Protein AF-A0A848IU38-F1 (afdb_monomer_lite)

Organism: NCBI:txid2728848

Foldseek 3Di:
DDDCPVVDDDDDPPPDDDPVLLVVLVCQCCPPVNQLPQLVVSQVVCVVVVHDSDDSVVSCVSCVVVVNNDHSHDDDDDDDDDDPDDDDPDPPPDDDDDDDDDDDDD

Secondary structure (DSSP, 8-state):
---GGGT--PPPPTT---HHHHHHHHHHHHSTTTTTS-HHHHHHHHHHTT-----HHHHHHHHHHTT--S--SSPPPPPP--------SSTTS------PPPPPP-

Structure (mmCIF, N/CA/C/O backbone):
data_AF-A0A848IU38-F1
#
_entry.id   AF-A0A848IU38-F1
#
loop_
_atom_site.group_PDB
_atom_site.id
_atom_site.type_symbol
_atom_site.label_atom_id
_atom_site.label_alt_id
_atom_site.label_comp_id
_atom_site.label_asym_id
_atom_site.label_entity_id
_atom_site.label_seq_id
_atom_site.pdbx_PDB_ins_code
_atom_site.Cartn_x
_atom_site.Cartn_y
_atom_site.Cartn_z
_atom_site.occupancy
_atom_site.B_iso_or_equiv
_atom_site.auth_seq_id
_atom_site.auth_comp_id
_atom_site.auth_asym_id
_atom_site.auth_atom_id
_atom_site.pdbx_PDB_model_num
ATOM 1 N N . PRO A 1 1 ? 20.151 -15.867 36.348 1.00 63.72 1 PRO A N 1
ATOM 2 C CA . PRO A 1 1 ? 18.973 -15.039 35.988 1.00 63.72 1 PRO A CA 1
ATOM 3 C C . PRO A 1 1 ? 18.614 -15.243 34.509 1.00 63.72 1 PRO A C 1
ATOM 5 O O . PRO A 1 1 ? 19.409 -14.899 33.642 1.00 63.72 1 PRO A O 1
ATOM 8 N N . GLN A 1 2 ? 17.484 -15.894 34.228 1.00 63.47 2 GLN A N 1
ATOM 9 C CA . GLN A 1 2 ? 17.013 -16.158 32.862 1.00 63.47 2 GLN A CA 1
ATOM 10 C C . GLN A 1 2 ? 16.100 -15.021 32.386 1.00 63.47 2 GLN A C 1
ATOM 12 O O . GLN A 1 2 ? 15.294 -14.506 33.158 1.00 63.47 2 GLN A O 1
ATOM 17 N N . ASP A 1 3 ? 16.269 -14.605 31.128 1.00 62.09 3 ASP A N 1
ATOM 18 C CA . ASP A 1 3 ? 15.505 -13.519 30.507 1.00 62.09 3 ASP A CA 1
ATOM 19 C C . ASP A 1 3 ? 14.061 -13.978 30.218 1.00 62.09 3 ASP A C 1
ATOM 21 O O . ASP A 1 3 ? 13.811 -14.774 29.315 1.00 62.09 3 ASP A O 1
ATOM 25 N N . GLY A 1 4 ? 13.103 -13.493 31.015 1.00 66.62 4 GLY A N 1
ATOM 26 C CA . GLY A 1 4 ? 11.677 -13.842 30.937 1.00 66.62 4 GLY A CA 1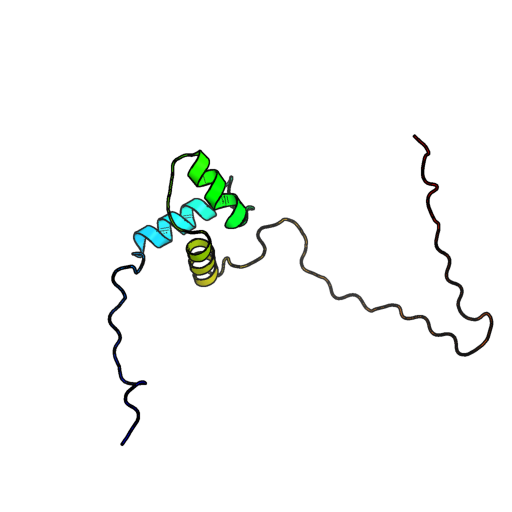
ATOM 27 C C . GLY A 1 4 ? 10.895 -13.134 29.823 1.00 66.62 4 GLY A C 1
ATOM 28 O O . GLY A 1 4 ? 9.688 -13.338 29.699 1.00 66.62 4 GLY A O 1
ATOM 29 N N . ARG A 1 5 ? 11.542 -12.312 28.983 1.00 64.12 5 ARG A N 1
ATOM 30 C CA . ARG A 1 5 ? 10.870 -11.552 27.907 1.00 64.12 5 ARG A CA 1
ATOM 31 C C . ARG A 1 5 ? 10.155 -12.427 26.876 1.00 64.12 5 ARG A C 1
ATOM 33 O O . ARG A 1 5 ? 9.202 -11.958 26.263 1.00 64.12 5 ARG A O 1
ATOM 40 N N . ILE A 1 6 ? 10.611 -13.664 26.680 1.00 63.06 6 ILE A N 1
ATOM 41 C CA . ILE A 1 6 ? 10.032 -14.610 25.711 1.00 63.06 6 ILE A CA 1
ATOM 42 C C . ILE A 1 6 ? 8.726 -15.226 26.245 1.00 63.06 6 ILE A C 1
ATOM 44 O O . ILE A 1 6 ? 7.850 -15.571 25.462 1.00 63.06 6 ILE A O 1
ATOM 48 N N . GLN A 1 7 ? 8.577 -15.323 27.570 1.00 61.94 7 GLN A N 1
ATOM 49 C CA . GLN A 1 7 ? 7.419 -15.939 28.233 1.00 61.94 7 GLN A CA 1
ATOM 50 C C . GLN A 1 7 ? 6.341 -14.925 28.643 1.00 61.94 7 GLN A C 1
ATOM 52 O O . GLN A 1 7 ? 5.313 -15.307 29.192 1.00 61.94 7 GLN A O 1
ATOM 57 N N . ALA A 1 8 ? 6.562 -13.631 28.399 1.00 62.28 8 ALA A N 1
ATOM 58 C CA . ALA A 1 8 ? 5.602 -12.594 28.746 1.00 62.28 8 ALA A CA 1
ATOM 59 C C . ALA A 1 8 ? 4.400 -12.622 27.785 1.00 62.28 8 ALA A C 1
ATOM 61 O O . ALA A 1 8 ? 4.478 -12.108 26.665 1.00 62.28 8 ALA A O 1
ATOM 62 N N . GLU A 1 9 ? 3.279 -13.189 28.237 1.00 61.78 9 GLU A N 1
ATOM 63 C CA . GLU A 1 9 ? 1.978 -13.045 27.582 1.00 61.78 9 GLU A CA 1
ATOM 64 C C . GLU A 1 9 ? 1.564 -11.571 27.614 1.00 61.78 9 GLU A C 1
ATOM 66 O O . GLU A 1 9 ? 1.211 -11.008 28.648 1.00 61.78 9 GLU A O 1
ATOM 71 N N . ARG A 1 10 ? 1.671 -10.906 26.462 1.00 63.50 10 ARG A N 1
ATOM 72 C CA . ARG A 1 10 ? 1.189 -9.535 26.300 1.00 63.50 10 ARG A CA 1
ATOM 73 C C . ARG A 1 10 ? -0.279 -9.590 25.927 1.00 63.50 10 ARG A C 1
ATOM 75 O O . ARG A 1 10 ? -0.619 -10.069 24.843 1.00 63.50 10 ARG A O 1
ATOM 82 N N . GLU A 1 11 ? -1.124 -9.056 26.798 1.00 64.00 11 GLU A N 1
ATOM 83 C CA . GLU A 1 11 ? -2.528 -8.837 26.478 1.00 64.00 11 GLU A CA 1
ATOM 84 C C . GLU A 1 11 ? -2.662 -8.013 25.194 1.00 64.00 11 GLU A C 1
ATOM 86 O O . GLU A 1 11 ? -1.834 -7.150 24.870 1.00 64.00 11 GLU A O 1
ATOM 91 N N . ALA A 1 12 ? -3.703 -8.315 24.418 1.00 63.22 12 ALA A N 1
ATOM 92 C CA . ALA A 1 12 ? -3.970 -7.579 23.198 1.00 63.22 12 ALA A CA 1
ATOM 93 C C . ALA A 1 12 ? -4.153 -6.090 23.541 1.00 63.22 12 ALA A C 1
ATOM 95 O O . ALA A 1 12 ? -4.957 -5.769 24.415 1.00 63.22 12 ALA A O 1
ATOM 96 N N . PRO A 1 13 ? -3.442 -5.170 22.864 1.00 69.81 13 PRO A N 1
ATOM 97 C CA . PRO A 1 13 ? -3.572 -3.755 23.167 1.00 69.81 13 PRO A CA 1
ATOM 98 C C . PRO A 1 13 ? -5.032 -3.318 22.968 1.00 69.81 13 PRO A C 1
ATOM 100 O O . PRO A 1 13 ? -5.654 -3.742 21.991 1.00 69.81 13 PRO A O 1
ATOM 103 N N . PRO A 1 14 ? -5.573 -2.441 23.829 1.00 61.47 14 PRO A N 1
ATOM 104 C CA . PRO A 1 14 ? -6.981 -2.032 23.783 1.00 61.47 14 PRO A CA 1
ATOM 105 C C . PRO A 1 14 ? -7.362 -1.350 22.460 1.00 61.47 14 PRO A C 1
ATOM 107 O O . PRO A 1 14 ? -8.507 -1.400 22.033 1.00 61.47 14 PRO A O 1
ATOM 110 N N . ASN A 1 15 ? -6.376 -0.792 21.752 1.00 65.69 15 ASN A N 1
ATOM 111 C CA . ASN A 1 15 ? -6.544 -0.167 20.438 1.00 65.69 15 ASN A CA 1
ATOM 112 C C . ASN A 1 15 ? -6.468 -1.171 19.271 1.00 65.69 15 ASN A C 1
ATOM 114 O O . ASN A 1 15 ? -6.254 -0.786 18.118 1.00 65.69 15 ASN A O 1
ATOM 118 N N . LYS A 1 16 ? -6.553 -2.477 19.545 1.00 73.81 16 LYS A N 1
ATOM 119 C CA . LYS A 1 16 ? -6.558 -3.504 18.505 1.00 73.81 16 LYS A CA 1
ATOM 120 C C . LYS A 1 16 ? -7.876 -3.409 17.740 1.00 73.81 16 LYS A C 1
ATOM 122 O O . LYS A 1 16 ? -8.928 -3.683 18.303 1.00 73.81 16 LYS A O 1
ATOM 127 N N . LEU A 1 17 ? -7.798 -3.071 16.447 1.00 71.81 17 LEU A N 1
ATOM 128 C CA . LEU A 1 17 ? -8.969 -3.131 15.570 1.00 71.81 17 LEU A CA 1
ATOM 129 C C . LEU A 1 17 ? -9.618 -4.511 15.668 1.00 71.81 17 LEU A C 1
ATOM 131 O O . LEU A 1 17 ? -8.930 -5.529 15.487 1.00 71.81 17 LEU A O 1
ATOM 135 N N . SER A 1 18 ? -10.926 -4.510 15.919 1.00 80.38 18 SER A N 1
ATOM 136 C CA . SER A 1 18 ? -11.752 -5.709 15.900 1.00 80.38 18 SER A CA 1
ATOM 137 C C . SER A 1 18 ? -11.786 -6.305 14.495 1.00 80.38 18 SER A C 1
ATOM 139 O O . SER A 1 18 ? -11.504 -5.625 13.504 1.00 80.38 18 SER A O 1
ATOM 141 N N . GLU A 1 19 ? -12.140 -7.583 14.393 1.00 82.25 19 GLU A N 1
ATOM 142 C CA . GLU A 1 19 ? -12.211 -8.243 13.088 1.00 82.25 19 GLU A CA 1
ATOM 143 C C . GLU A 1 19 ? -13.247 -7.577 12.169 1.00 82.25 19 GLU A C 1
ATOM 145 O O . GLU A 1 19 ? -12.983 -7.359 10.992 1.00 82.25 19 GLU A O 1
ATOM 150 N N . ALA A 1 20 ? -14.368 -7.114 12.731 1.00 84.62 20 ALA A N 1
ATOM 151 C CA . ALA A 1 20 ? -15.380 -6.366 11.990 1.00 84.62 20 ALA A CA 1
ATOM 152 C C . ALA A 1 20 ? -14.835 -5.054 11.395 1.00 84.62 20 ALA A C 1
ATOM 154 O O . ALA A 1 20 ? -15.109 -4.732 10.241 1.00 84.62 20 ALA A O 1
ATOM 155 N N . GLN A 1 21 ? -14.017 -4.309 12.147 1.00 86.50 21 GLN A N 1
ATOM 156 C CA . GLN A 1 21 ? -13.400 -3.077 11.642 1.00 86.50 21 GLN A CA 1
ATOM 157 C C . GLN A 1 21 ? -12.376 -3.368 10.541 1.00 86.50 21 GLN A C 1
ATOM 159 O O . GLN A 1 21 ? -12.271 -2.616 9.573 1.00 86.50 21 GLN A O 1
ATOM 164 N N . ARG A 1 22 ? -11.629 -4.471 10.662 1.00 88.44 22 ARG A N 1
ATOM 165 C CA . ARG A 1 22 ? -10.691 -4.909 9.619 1.00 88.44 22 ARG A CA 1
ATOM 166 C C . ARG A 1 22 ? -11.421 -5.283 8.340 1.00 88.44 22 ARG A C 1
ATOM 168 O O . ARG A 1 22 ? -10.978 -4.882 7.265 1.00 88.44 22 ARG A O 1
ATOM 175 N N . GLN A 1 23 ? -12.541 -5.988 8.464 1.00 88.00 23 GLN A N 1
ATOM 176 C CA . GLN A 1 23 ? -13.364 -6.357 7.323 1.00 88.00 23 GLN A CA 1
ATOM 177 C C . GLN A 1 23 ? -13.942 -5.119 6.632 1.00 88.00 23 GLN A C 1
ATOM 179 O O . GLN A 1 23 ? -13.796 -4.992 5.423 1.00 88.00 23 GLN A O 1
ATOM 184 N N . ALA A 1 24 ? -14.454 -4.140 7.385 1.00 89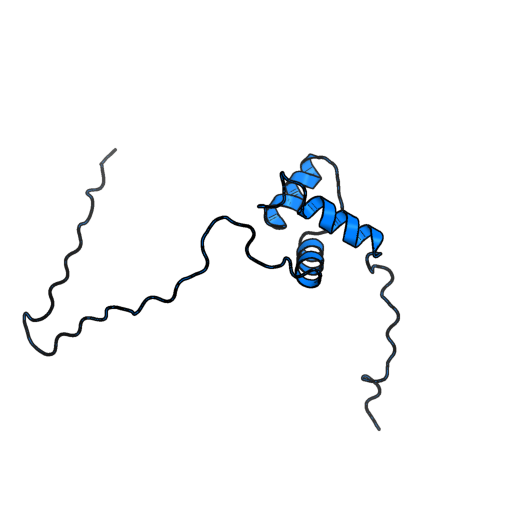.44 24 ALA A N 1
ATOM 185 C CA . ALA A 1 24 ? -14.937 -2.881 6.812 1.00 89.44 24 ALA A CA 1
ATOM 186 C C . ALA A 1 24 ? -13.849 -2.136 6.009 1.00 89.44 24 ALA A C 1
ATOM 188 O O . ALA A 1 24 ? -14.120 -1.587 4.941 1.00 89.44 24 ALA A O 1
ATOM 189 N N . VAL A 1 25 ? -12.599 -2.150 6.488 1.00 90.44 25 VAL A N 1
ATOM 190 C CA . VAL A 1 25 ? -11.447 -1.592 5.757 1.00 90.44 25 VAL A CA 1
ATOM 191 C C . VAL A 1 25 ? -11.158 -2.379 4.472 1.00 90.44 25 VAL A C 1
ATOM 193 O O . VAL A 1 25 ? -10.883 -1.770 3.435 1.00 90.44 25 VAL A O 1
ATOM 196 N N . LEU A 1 26 ? -11.225 -3.714 4.511 1.00 90.06 26 LEU A N 1
ATOM 197 C CA . LEU A 1 26 ? -11.039 -4.564 3.329 1.00 90.06 26 LEU A CA 1
ATOM 198 C C . LEU A 1 26 ? -12.143 -4.354 2.294 1.00 90.06 26 LEU A C 1
ATOM 200 O O . LEU A 1 26 ? -11.843 -4.248 1.104 1.00 90.06 26 LEU A O 1
ATOM 204 N N . ASP A 1 27 ? -13.391 -4.256 2.731 1.00 91.00 27 ASP A N 1
ATOM 205 C CA . ASP A 1 27 ? -14.544 -4.045 1.860 1.00 91.00 27 ASP A CA 1
ATOM 206 C C . ASP A 1 27 ? -14.452 -2.676 1.179 1.00 91.00 27 ASP A C 1
ATOM 208 O O . ASP A 1 27 ? -14.583 -2.571 -0.043 1.00 91.00 27 ASP A O 1
ATOM 212 N N . ALA A 1 28 ? -14.105 -1.631 1.938 1.00 89.38 28 ALA A N 1
ATOM 213 C CA . ALA A 1 28 ? -13.857 -0.304 1.386 1.00 89.38 28 ALA A CA 1
ATOM 214 C C . ALA A 1 28 ? -12.706 -0.317 0.369 1.00 89.38 28 ALA A C 1
ATOM 216 O O . ALA A 1 28 ? -12.843 0.229 -0.724 1.00 89.38 28 ALA A O 1
ATOM 217 N N . ALA A 1 29 ? -11.589 -0.982 0.676 1.00 88.12 29 ALA A N 1
ATOM 218 C CA . ALA A 1 29 ? -10.442 -1.050 -0.229 1.00 88.12 29 ALA A CA 1
ATOM 219 C C . ALA A 1 29 ? -10.709 -1.861 -1.511 1.00 88.12 29 ALA A C 1
ATOM 221 O O . ALA A 1 29 ? -10.019 -1.656 -2.511 1.00 88.12 29 ALA A O 1
ATOM 222 N N . ASN A 1 30 ? -11.678 -2.781 -1.496 1.00 88.19 30 ASN A N 1
ATOM 223 C CA . ASN A 1 30 ? -12.027 -3.639 -2.633 1.00 88.19 30 ASN A CA 1
ATOM 224 C C . ASN A 1 30 ? -13.297 -3.188 -3.381 1.00 88.19 30 ASN A C 1
ATOM 226 O O . ASN A 1 30 ? -13.673 -3.811 -4.374 1.00 88.19 30 ASN A O 1
ATOM 230 N N . ARG A 1 31 ? -13.921 -2.071 -2.977 1.00 89.88 31 ARG A N 1
ATOM 231 C CA . ARG A 1 31 ? -14.987 -1.389 -3.736 1.00 89.88 31 ARG A CA 1
ATOM 232 C C . ARG A 1 31 ? -14.529 -1.144 -5.184 1.00 89.88 31 ARG A C 1
ATOM 234 O O . ARG A 1 31 ? -13.398 -0.698 -5.378 1.00 89.88 31 ARG A O 1
ATOM 241 N N . PRO A 1 32 ? -15.394 -1.303 -6.206 1.00 83.56 32 PRO A N 1
ATOM 242 C CA . PRO A 1 32 ? -15.019 -1.128 -7.616 1.00 83.56 32 PRO A CA 1
ATOM 243 C C . PRO A 1 32 ? -14.309 0.196 -7.948 1.00 83.56 32 PRO A C 1
ATOM 245 O O . PRO A 1 32 ? -13.416 0.220 -8.788 1.00 83.56 32 PRO A O 1
ATOM 248 N N . GLY A 1 33 ? -14.653 1.293 -7.263 1.00 84.38 33 GLY A N 1
ATOM 249 C CA . GLY A 1 33 ? -13.997 2.597 -7.440 1.00 84.38 33 GLY A CA 1
ATOM 250 C C . GLY A 1 33 ? -12.631 2.744 -6.752 1.00 84.38 33 GLY A C 1
ATOM 251 O O . GLY A 1 33 ? -11.872 3.649 -7.096 1.00 84.38 33 GLY A O 1
ATOM 252 N N . TYR A 1 34 ? -12.314 1.874 -5.790 1.00 86.06 34 TYR A N 1
ATOM 253 C CA . TYR A 1 34 ? -11.113 1.932 -4.946 1.00 86.06 34 TYR A CA 1
ATOM 254 C C . TYR A 1 34 ? -10.171 0.738 -5.145 1.00 86.06 34 TYR A C 1
ATOM 256 O O . TYR A 1 34 ? -9.006 0.822 -4.767 1.00 86.06 34 TYR A O 1
ATOM 264 N N . ALA A 1 35 ? -10.620 -0.329 -5.811 1.00 84.00 35 ALA A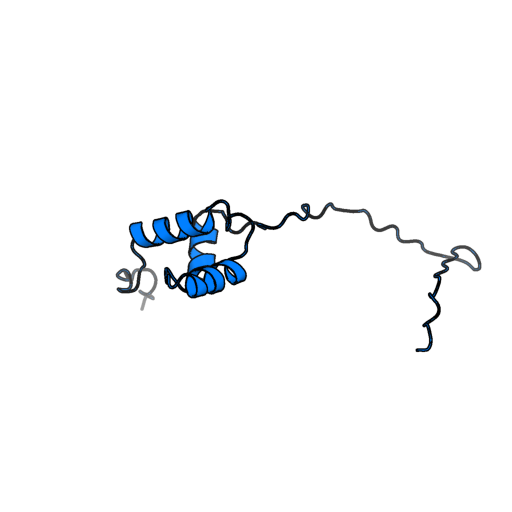 N 1
ATOM 265 C CA . ALA A 1 35 ? -9.858 -1.561 -6.017 1.00 84.00 35 ALA A CA 1
ATOM 266 C C . ALA A 1 35 ? -8.475 -1.330 -6.658 1.00 84.00 35 ALA A C 1
ATOM 268 O O . ALA A 1 35 ? -7.498 -1.978 -6.282 1.00 84.00 35 ALA A O 1
ATOM 269 N N . SER A 1 36 ? -8.373 -0.376 -7.588 1.00 84.50 36 SER A N 1
ATOM 270 C CA . SER A 1 36 ? -7.121 -0.018 -8.270 1.00 84.50 36 SER A CA 1
ATOM 271 C C . SER A 1 36 ? -6.315 1.090 -7.583 1.00 84.50 36 SER A C 1
ATOM 273 O O . SER A 1 36 ? -5.245 1.460 -8.069 1.00 84.50 36 SER A O 1
ATOM 275 N N . LEU A 1 37 ? -6.831 1.671 -6.499 1.00 87.62 37 LEU A N 1
ATOM 276 C CA . LEU A 1 37 ? -6.208 2.789 -5.798 1.00 87.62 37 LEU A CA 1
ATOM 277 C C . LEU A 1 37 ? -5.310 2.293 -4.665 1.00 87.62 37 LEU A C 1
ATOM 279 O O . LEU A 1 37 ? -5.520 1.226 -4.084 1.00 87.62 37 LEU A O 1
ATOM 283 N N . THR A 1 38 ? -4.286 3.074 -4.340 1.00 88.06 38 THR A N 1
ATOM 284 C CA . THR A 1 38 ? -3.440 2.807 -3.171 1.00 88.06 38 THR A CA 1
ATOM 285 C C . THR A 1 38 ? -4.094 3.351 -1.897 1.00 88.06 38 THR A C 1
ATOM 287 O O . THR A 1 38 ? -4.892 4.285 -1.977 1.00 88.06 38 THR A O 1
ATOM 290 N N . PRO A 1 39 ? -3.749 2.838 -0.701 1.00 89.88 39 PRO A N 1
ATOM 291 C CA . PRO A 1 39 ? -4.221 3.398 0.571 1.00 89.88 39 PRO A CA 1
ATOM 292 C C . PRO A 1 39 ? -4.064 4.917 0.689 1.00 89.88 39 PRO A C 1
ATOM 294 O O . PRO A 1 39 ? -4.984 5.584 1.153 1.00 89.88 39 PRO A O 1
ATOM 297 N N . HIS A 1 40 ? -2.955 5.457 0.176 1.00 89.69 40 HIS A N 1
ATOM 298 C CA . HIS A 1 40 ? -2.701 6.896 0.091 1.00 89.69 40 HIS A CA 1
ATOM 299 C C . HIS A 1 40 ? -3.787 7.671 -0.674 1.00 89.69 40 HIS A C 1
ATOM 301 O O . HIS A 1 40 ? -4.078 8.814 -0.356 1.00 89.69 40 HIS A O 1
ATOM 307 N N . GLN A 1 41 ? -4.395 7.056 -1.690 1.00 90.38 41 GLN A N 1
ATOM 308 C CA . GLN A 1 41 ? -5.468 7.650 -2.491 1.00 90.38 41 GLN A CA 1
ATOM 309 C C . GLN A 1 41 ? -6.859 7.352 -1.921 1.00 90.38 41 GLN A C 1
ATOM 311 O O . GLN A 1 41 ? -7.778 8.142 -2.114 1.00 90.38 41 GLN A O 1
ATOM 316 N N . ILE A 1 42 ? -7.033 6.205 -1.260 1.00 91.12 42 ILE A N 1
ATOM 317 C CA . ILE A 1 42 ? -8.320 5.774 -0.697 1.00 91.12 42 ILE A CA 1
ATOM 318 C C . ILE A 1 42 ? -8.674 6.610 0.534 1.00 91.12 42 ILE A C 1
ATOM 320 O O . ILE A 1 42 ? -9.807 7.064 0.643 1.00 91.12 42 ILE A O 1
ATOM 324 N N . VAL A 1 43 ? -7.721 6.832 1.446 1.00 90.50 43 VAL A N 1
ATOM 325 C CA . VAL A 1 43 ? -7.984 7.529 2.717 1.00 90.50 43 VAL A CA 1
ATOM 326 C C . VAL A 1 43 ? -8.486 8.968 2.508 1.00 90.50 43 VAL A C 1
ATOM 328 O O . VAL A 1 43 ? -9.515 9.294 3.096 1.00 90.50 43 VAL A O 1
ATOM 331 N N . PRO A 1 44 ? -7.867 9.812 1.655 1.00 91.44 44 PRO A N 1
ATOM 332 C CA . PRO A 1 44 ? -8.398 11.143 1.359 1.00 91.44 44 PRO A CA 1
ATOM 333 C C . PRO A 1 44 ? -9.786 11.101 0.717 1.00 91.44 44 PRO A C 1
ATOM 335 O O . PRO A 1 44 ? -10.663 11.835 1.143 1.00 91.44 44 PRO A O 1
ATOM 338 N N . LYS A 1 45 ? -10.031 10.182 -0.226 1.00 90.75 45 LYS A N 1
ATOM 339 C CA . LYS A 1 45 ? -11.351 10.046 -0.866 1.00 90.75 45 LYS A CA 1
ATOM 340 C C . LYS A 1 45 ? -12.451 9.645 0.113 1.00 90.75 45 LYS A C 1
ATOM 342 O O . LYS A 1 45 ? -13.565 10.142 0.021 1.00 90.75 45 LYS A O 1
ATOM 347 N N . LEU A 1 46 ? -12.142 8.752 1.051 1.00 91.50 46 LEU A N 1
ATOM 348 C CA . LEU A 1 46 ? -13.064 8.407 2.130 1.00 91.50 46 LEU A CA 1
ATOM 349 C C . LEU A 1 46 ? -13.313 9.609 3.049 1.00 91.50 46 LEU A C 1
ATOM 351 O O . LEU A 1 46 ? -14.449 9.831 3.455 1.00 91.50 46 LEU A O 1
ATOM 355 N N . ALA A 1 47 ? -12.281 10.409 3.333 1.00 90.00 47 ALA A N 1
ATOM 356 C CA . ALA A 1 47 ? -12.423 11.634 4.113 1.00 90.00 47 ALA A CA 1
ATOM 357 C C . ALA A 1 47 ? -13.281 12.690 3.391 1.00 90.00 47 ALA A C 1
ATOM 359 O O . ALA A 1 47 ? -14.107 13.325 4.042 1.00 90.00 47 ALA A O 1
ATOM 360 N N . ASP A 1 48 ? -13.155 12.817 2.065 1.00 91.19 48 ASP A N 1
ATOM 361 C CA . ASP A 1 48 ? -14.018 13.668 1.233 1.00 91.19 48 ASP A CA 1
ATOM 362 C C . ASP A 1 48 ? -15.487 13.201 1.281 1.00 91.19 48 ASP A C 1
ATOM 364 O O . ASP A 1 48 ? -16.406 14.017 1.288 1.00 91.19 48 ASP A O 1
ATOM 368 N N . GLU A 1 49 ? -15.721 11.885 1.372 1.00 90.00 49 GLU A N 1
ATOM 369 C CA . GLU A 1 49 ? -17.042 11.275 1.601 1.00 90.00 49 GLU A CA 1
ATOM 370 C C . GLU A 1 49 ? -17.508 11.383 3.078 1.00 90.00 49 GLU A C 1
ATOM 372 O O . GLU A 1 49 ? -18.611 10.950 3.411 1.00 90.00 49 GLU A O 1
ATOM 377 N N . GLY A 1 50 ? -16.696 11.954 3.979 1.00 89.44 50 GLY A N 1
ATOM 378 C CA . GLY A 1 50 ? -16.992 12.092 5.412 1.00 89.44 50 GLY A CA 1
ATOM 379 C C . GLY A 1 50 ? -16.847 10.798 6.225 1.00 89.44 50 GLY A C 1
ATOM 380 O O . GLY A 1 50 ? -17.311 10.723 7.363 1.00 89.44 50 GLY A O 1
ATOM 381 N N . VAL A 1 51 ? -16.213 9.765 5.664 1.00 89.31 51 VAL A N 1
ATOM 382 C CA . VAL A 1 51 ? -16.082 8.431 6.261 1.00 89.31 51 VAL A CA 1
ATOM 383 C C . VAL A 1 51 ? -14.651 8.201 6.747 1.00 89.31 51 VAL A C 1
ATOM 385 O O . VAL A 1 51 ? -13.712 8.125 5.959 1.00 89.31 51 VAL A O 1
ATOM 388 N N . TYR A 1 52 ? -14.471 7.998 8.054 1.00 88.19 52 TYR A N 1
ATOM 389 C CA . TYR A 1 52 ? -13.183 7.592 8.623 1.00 88.19 52 TYR A CA 1
ATOM 390 C C . TYR A 1 52 ? -13.236 6.148 9.126 1.00 88.19 52 TYR A C 1
ATOM 392 O O . TYR A 1 52 ? -13.903 5.849 10.114 1.00 88.19 52 TYR A O 1
ATOM 400 N N . LEU A 1 53 ? -12.509 5.250 8.454 1.00 87.12 53 LEU A N 1
ATOM 401 C CA . LEU A 1 53 ? -12.392 3.844 8.865 1.00 87.12 53 LEU A CA 1
ATOM 402 C C . LEU A 1 53 ? -11.113 3.584 9.666 1.00 87.12 53 LEU A C 1
ATOM 404 O O . LEU A 1 53 ? -11.149 2.929 10.705 1.00 87.12 53 LEU A O 1
ATOM 408 N N . ALA A 1 54 ? -9.972 4.071 9.170 1.00 88.75 54 ALA A N 1
ATOM 409 C CA . ALA A 1 54 ? -8.667 3.895 9.797 1.00 88.75 54 ALA A CA 1
ATOM 410 C C . ALA A 1 54 ? -7.611 4.821 9.170 1.00 88.75 54 ALA A C 1
ATOM 412 O O . ALA A 1 54 ? -7.812 5.372 8.089 1.00 88.75 54 ALA A O 1
ATOM 413 N N . SER A 1 55 ? -6.445 4.922 9.817 1.00 89.19 55 SER A N 1
ATOM 414 C CA . SER A 1 55 ? -5.281 5.621 9.264 1.00 89.19 55 SER A CA 1
ATOM 415 C C . SER A 1 55 ? -4.696 4.908 8.036 1.00 89.19 55 SER A C 1
ATOM 417 O O . SER A 1 55 ? -4.822 3.689 7.886 1.00 89.19 55 SER A O 1
ATOM 419 N N . GLU A 1 56 ? -3.945 5.639 7.207 1.00 90.75 56 GLU A N 1
ATOM 420 C CA . GLU A 1 56 ? -3.232 5.080 6.046 1.00 90.75 56 GLU A CA 1
ATOM 421 C C . GLU A 1 56 ? -2.304 3.911 6.431 1.00 90.75 56 GLU A C 1
ATOM 423 O O . GLU A 1 56 ? -2.309 2.854 5.796 1.00 90.75 56 GLU A O 1
ATOM 428 N N . SER A 1 57 ? -1.557 4.053 7.531 1.00 89.06 57 SER A N 1
ATOM 429 C CA . SER A 1 57 ? -0.682 2.995 8.050 1.00 89.06 57 SER A CA 1
ATOM 430 C C . SER A 1 57 ? -1.452 1.735 8.456 1.00 89.06 57 SER A C 1
ATOM 432 O O . SER A 1 57 ? -0.960 0.617 8.282 1.00 89.06 57 SER A O 1
ATOM 434 N N . THR A 1 58 ? -2.677 1.891 8.957 1.00 89.50 58 THR A N 1
ATOM 435 C CA . THR A 1 58 ? -3.556 0.774 9.316 1.00 89.50 58 THR A CA 1
ATOM 436 C C . THR A 1 58 ? -4.102 0.079 8.073 1.00 89.50 58 THR A C 1
ATOM 438 O O . THR A 1 58 ? -4.079 -1.151 8.022 1.00 8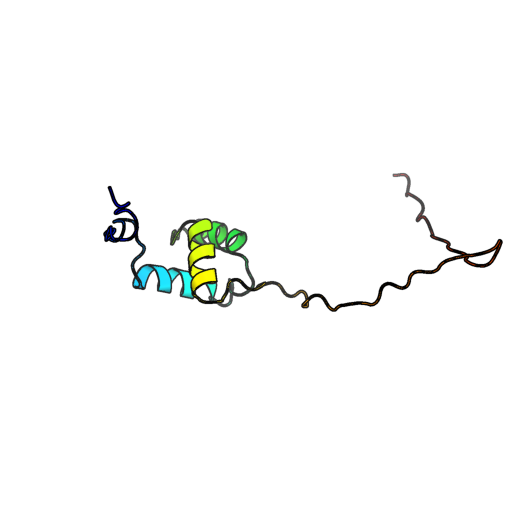9.50 58 THR A O 1
ATOM 441 N N . PHE A 1 59 ? -4.486 0.833 7.037 1.00 91.06 59 PHE A N 1
ATOM 442 C CA . PHE A 1 59 ? -4.848 0.267 5.733 1.00 91.06 59 PHE A CA 1
ATOM 443 C C . PHE A 1 59 ? -3.717 -0.601 5.174 1.00 91.06 59 PHE A C 1
ATOM 445 O O . PHE A 1 59 ? -3.946 -1.765 4.853 1.00 91.06 59 PHE A O 1
ATOM 452 N N . TYR A 1 60 ? -2.479 -0.096 5.127 1.00 90.06 60 TYR A N 1
ATOM 453 C CA . TYR A 1 60 ? -1.346 -0.897 4.648 1.00 90.06 60 TYR A CA 1
ATOM 454 C C . TYR A 1 60 ? -1.140 -2.176 5.463 1.00 90.06 60 TYR A C 1
ATOM 456 O O . TYR A 1 60 ? -0.890 -3.234 4.884 1.00 90.06 60 TYR A O 1
ATOM 464 N N . ARG A 1 61 ? -1.264 -2.115 6.795 1.00 89.00 61 ARG A N 1
ATOM 465 C CA . ARG A 1 61 ? -1.125 -3.297 7.662 1.00 89.00 61 ARG A CA 1
ATOM 466 C C . ARG A 1 61 ? -2.203 -4.344 7.388 1.00 89.00 61 ARG A C 1
ATOM 468 O O . ARG A 1 61 ? -1.868 -5.522 7.300 1.00 89.00 61 ARG A O 1
ATOM 475 N N . ILE A 1 62 ? -3.458 -3.924 7.237 1.00 89.81 62 ILE A N 1
ATOM 476 C CA . ILE A 1 62 ? -4.592 -4.821 6.967 1.00 89.81 62 ILE A CA 1
ATOM 477 C C . ILE A 1 62 ? -4.470 -5.436 5.573 1.00 89.81 62 ILE A C 1
ATOM 479 O O . ILE A 1 62 ? -4.555 -6.652 5.434 1.00 89.81 62 ILE A O 1
ATOM 483 N N . LEU A 1 63 ? -4.171 -4.630 4.551 1.00 89.19 63 LEU A N 1
ATOM 484 C CA . LEU A 1 63 ? -3.982 -5.132 3.190 1.00 89.19 63 LEU A CA 1
ATOM 485 C C . LEU A 1 63 ? -2.807 -6.105 3.097 1.00 89.19 63 LEU A C 1
ATOM 487 O O . LEU A 1 63 ? -2.909 -7.125 2.420 1.00 89.19 63 LEU A O 1
ATOM 491 N N . LYS A 1 64 ? -1.701 -5.827 3.798 1.00 88.19 64 LYS A N 1
ATOM 492 C CA . LYS A 1 64 ? -0.557 -6.741 3.874 1.00 88.19 64 LYS A CA 1
ATOM 493 C C . LYS A 1 64 ? -0.935 -8.055 4.560 1.00 88.19 64 LYS A C 1
ATOM 495 O O . LYS A 1 64 ? -0.566 -9.110 4.054 1.00 88.19 64 LYS A O 1
ATOM 500 N N . ALA A 1 65 ? -1.677 -7.999 5.668 1.00 86.94 65 ALA A N 1
ATOM 501 C CA . ALA A 1 65 ? -2.165 -9.186 6.371 1.00 86.94 65 ALA A CA 1
ATOM 502 C C . ALA A 1 65 ? -3.129 -10.028 5.514 1.00 86.94 65 ALA A C 1
ATOM 504 O O . ALA A 1 65 ? -3.072 -11.250 5.572 1.00 86.94 65 ALA A O 1
ATOM 505 N N . ALA A 1 66 ? -3.944 -9.391 4.670 1.00 86.06 66 ALA A N 1
ATOM 506 C CA . ALA A 1 66 ? -4.842 -10.060 3.727 1.00 86.06 66 ALA A CA 1
ATOM 507 C C . ALA A 1 66 ? -4.156 -10.518 2.419 1.00 86.06 66 ALA A C 1
ATOM 509 O O . ALA A 1 66 ? -4.833 -10.936 1.483 1.00 86.06 66 ALA A O 1
ATOM 510 N N . GLY A 1 67 ? -2.828 -10.387 2.295 1.00 84.12 67 GLY A N 1
ATOM 511 C CA . GLY A 1 67 ? -2.090 -10.736 1.072 1.00 84.12 67 GLY A CA 1
ATOM 512 C C . GLY A 1 67 ? -2.306 -9.775 -0.108 1.00 84.12 67 GLY A C 1
ATOM 513 O O . GLY A 1 67 ? -1.756 -9.979 -1.188 1.00 84.12 67 GLY A O 1
ATOM 514 N N . GLN A 1 68 ? -3.040 -8.679 0.094 1.00 82.94 68 GLN A N 1
ATOM 515 C CA . GLN A 1 68 ? -3.371 -7.664 -0.910 1.00 82.94 68 GLN A CA 1
ATOM 516 C C . GLN A 1 68 ? -2.396 -6.471 -0.918 1.00 82.94 68 GLN A C 1
ATOM 518 O O . GLN A 1 68 ? -2.738 -5.381 -1.384 1.00 82.94 68 GLN A O 1
ATOM 523 N N . GLY A 1 69 ? -1.183 -6.658 -0.389 1.00 74.12 69 GLY A N 1
ATOM 524 C CA . GLY A 1 69 ? -0.097 -5.669 -0.432 1.00 74.12 69 GLY A CA 1
ATOM 525 C C . GLY A 1 69 ? 0.591 -5.561 -1.798 1.00 74.12 69 GLY A C 1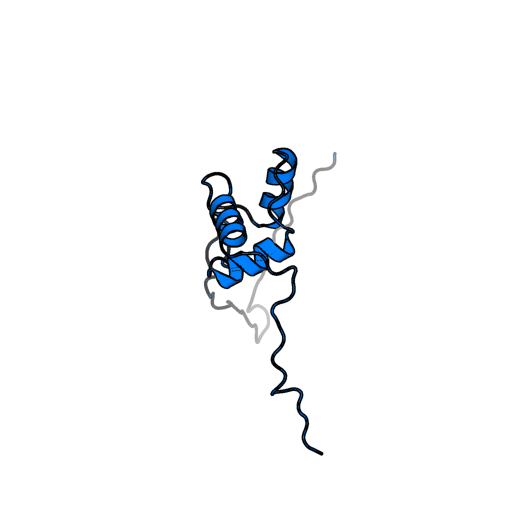
ATOM 526 O O . GLY A 1 69 ? 1.572 -4.835 -1.937 1.00 74.12 69 GLY A O 1
ATOM 527 N N . GLN A 1 70 ? 0.105 -6.305 -2.793 1.00 72.25 70 GLN A N 1
ATOM 528 C CA . GLN A 1 70 ? 0.620 -6.271 -4.153 1.00 72.25 70 GLN A CA 1
ATOM 529 C C . GLN A 1 70 ? 0.239 -4.968 -4.857 1.00 72.25 70 GLN A C 1
ATOM 531 O O . GLN A 1 70 ? -0.695 -4.258 -4.476 1.00 72.25 70 GLN A O 1
ATOM 536 N N . ARG A 1 71 ? 0.978 -4.649 -5.917 1.00 70.12 71 ARG A N 1
ATOM 537 C CA . ARG A 1 71 ? 0.751 -3.455 -6.727 1.00 70.12 71 ARG A CA 1
ATOM 538 C C . ARG A 1 71 ? -0.677 -3.451 -7.301 1.00 70.12 71 ARG A C 1
ATOM 540 O O . ARG A 1 71 ? -1.005 -4.287 -8.131 1.00 70.12 71 ARG A O 1
ATOM 547 N N . ARG A 1 72 ? -1.485 -2.458 -6.910 1.00 75.94 72 ARG A N 1
ATOM 548 C CA . ARG A 1 72 ? -2.880 -2.259 -7.372 1.00 75.94 72 ARG A CA 1
ATOM 549 C C . ARG A 1 72 ? -3.010 -1.497 -8.702 1.00 75.94 72 ARG A C 1
ATOM 551 O O . ARG A 1 72 ? -4.097 -1.384 -9.256 1.00 75.94 72 ARG A O 1
ATOM 558 N N . GLY A 1 73 ? -1.898 -0.971 -9.219 1.00 71.44 73 GLY A N 1
ATOM 559 C CA . GLY A 1 73 ? -1.851 -0.213 -10.472 1.00 71.44 73 GLY A CA 1
ATOM 560 C C . GLY A 1 73 ? -1.685 -1.084 -11.722 1.00 71.44 73 GLY A C 1
ATOM 561 O O . GLY A 1 73 ? -1.190 -2.204 -11.658 1.00 71.44 73 GLY A O 1
ATOM 562 N N . ARG A 1 74 ? -2.019 -0.521 -12.891 1.00 68.44 74 ARG A N 1
ATOM 563 C CA . ARG A 1 74 ? -2.041 -1.233 -14.184 1.00 68.44 74 ARG A CA 1
ATOM 564 C C . ARG A 1 74 ? -0.679 -1.701 -14.697 1.00 68.44 74 ARG A C 1
ATOM 566 O O . ARG A 1 74 ? -0.635 -2.519 -15.615 1.00 68.44 74 ARG A O 1
ATOM 573 N N . ALA A 1 75 ? 0.433 -1.150 -14.210 1.00 72.25 75 ALA A N 1
ATOM 574 C CA . ALA A 1 75 ? 1.688 -1.471 -14.870 1.00 72.25 75 ALA A CA 1
ATOM 575 C C . ALA A 1 75 ? 2.166 -2.889 -14.556 1.00 72.25 75 ALA A C 1
ATOM 577 O O . ALA A 1 75 ? 2.039 -3.411 -13.446 1.00 72.25 75 ALA A O 1
ATOM 578 N N . LYS A 1 76 ? 2.696 -3.498 -15.613 1.00 72.69 76 LYS A N 1
ATOM 579 C CA . LYS A 1 76 ? 3.089 -4.897 -15.657 1.00 72.69 76 LYS A CA 1
ATOM 580 C C . LYS A 1 76 ? 4.176 -5.180 -14.623 1.00 72.69 76 LYS A C 1
ATOM 582 O O . LYS A 1 76 ? 4.919 -4.278 -14.220 1.00 72.69 76 LYS A O 1
ATOM 587 N N . ALA A 1 77 ? 4.257 -6.441 -14.210 1.00 76.50 77 ALA A N 1
ATOM 588 C CA . ALA A 1 77 ? 5.410 -6.926 -13.469 1.00 76.50 77 ALA A CA 1
ATOM 589 C C . ALA A 1 77 ? 6.687 -6.625 -14.266 1.00 76.50 77 ALA A C 1
ATOM 591 O O . ALA A 1 77 ? 6.684 -6.697 -15.501 1.00 76.50 77 ALA A O 1
ATOM 592 N N . ALA A 1 78 ? 7.756 -6.260 -13.559 1.00 78.38 78 ALA A N 1
ATOM 593 C CA . ALA A 1 78 ? 9.051 -6.070 -14.189 1.00 78.38 78 ALA A CA 1
ATOM 594 C C . ALA A 1 78 ? 9.461 -7.385 -14.859 1.00 78.38 78 ALA A C 1
ATOM 596 O O . ALA A 1 78 ? 9.430 -8.439 -14.225 1.00 78.38 78 ALA A O 1
ATOM 597 N N . GLN A 1 79 ? 9.810 -7.321 -16.14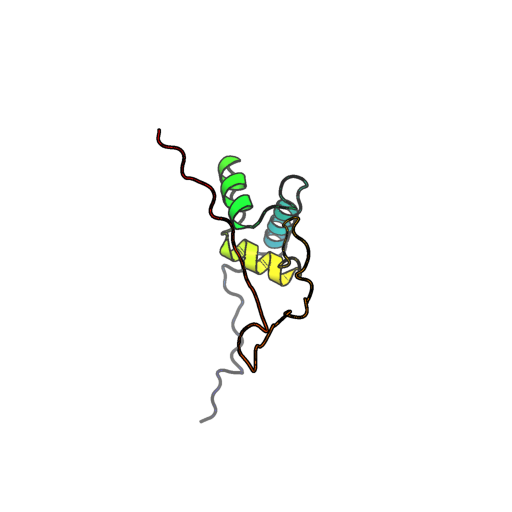1 1.00 82.06 79 GLN A N 1
ATOM 598 C CA . GLN A 1 79 ? 10.363 -8.470 -16.841 1.00 82.06 79 GLN A CA 1
ATOM 599 C C . GLN A 1 79 ? 11.885 -8.345 -16.867 1.00 82.06 79 GLN A C 1
ATOM 601 O O . GLN A 1 79 ? 12.385 -7.270 -17.215 1.00 82.06 79 GLN A O 1
ATOM 606 N N . PRO A 1 80 ? 12.626 -9.403 -16.490 1.00 82.00 80 PRO A N 1
ATOM 607 C CA . PRO A 1 80 ? 14.075 -9.389 -16.573 1.00 82.00 80 PRO A CA 1
ATOM 608 C C . PRO A 1 80 ? 14.475 -9.238 -18.041 1.00 82.00 80 PRO A C 1
ATOM 610 O O . PRO A 1 80 ? 14.010 -9.978 -18.906 1.00 82.00 80 PRO A O 1
ATOM 613 N N . ARG A 1 81 ? 15.316 -8.246 -18.327 1.00 82.44 81 ARG A N 1
ATOM 614 C CA . ARG A 1 81 ? 15.892 -8.026 -19.654 1.00 82.44 81 ARG A CA 1
ATOM 615 C C . ARG A 1 81 ? 17.394 -8.186 -19.539 1.00 82.44 81 ARG A C 1
ATOM 617 O O . ARG A 1 81 ? 18.004 -7.583 -18.659 1.00 82.44 81 ARG A O 1
ATOM 624 N N . THR A 1 82 ? 17.980 -8.976 -20.429 1.00 84.88 82 THR A N 1
ATOM 625 C CA . THR A 1 82 ? 19.434 -9.035 -20.564 1.00 84.88 82 THR A CA 1
ATOM 626 C C . THR A 1 82 ? 19.936 -7.653 -20.966 1.00 84.88 82 THR A C 1
ATOM 628 O O . THR A 1 82 ? 19.448 -7.076 -21.940 1.00 84.88 82 THR A O 1
ATOM 631 N N . LEU A 1 83 ? 20.879 -7.107 -20.199 1.00 79.81 83 LEU A N 1
ATOM 632 C CA . LEU A 1 83 ? 21.532 -5.850 -20.543 1.00 79.81 83 LEU A CA 1
ATOM 633 C C . LEU A 1 83 ? 22.393 -6.075 -21.790 1.00 79.81 83 LEU A C 1
ATOM 635 O O . LEU A 1 83 ? 23.287 -6.921 -21.787 1.00 79.81 83 LEU A O 1
ATOM 639 N N . THR A 1 84 ? 22.125 -5.331 -22.859 1.00 78.38 84 THR A N 1
ATOM 640 C CA . THR A 1 84 ? 22.986 -5.300 -24.044 1.00 78.38 84 THR A CA 1
ATOM 641 C C . THR A 1 84 ? 24.158 -4.366 -23.767 1.00 78.38 84 THR A C 1
ATOM 643 O O . THR A 1 84 ? 24.075 -3.162 -24.002 1.00 78.38 84 THR A O 1
ATOM 646 N N . THR A 1 85 ? 25.239 -4.914 -23.214 1.00 82.81 85 THR A N 1
ATOM 647 C CA . THR A 1 85 ? 26.494 -4.182 -23.014 1.00 82.81 85 THR A CA 1
ATOM 648 C C . THR A 1 85 ? 27.372 -4.356 -24.248 1.00 82.81 85 THR A C 1
ATOM 650 O O . THR A 1 85 ? 27.792 -5.469 -24.557 1.00 82.81 85 THR A O 1
ATOM 653 N N . HIS A 1 86 ? 27.667 -3.258 -24.942 1.00 84.56 86 HIS A N 1
ATOM 654 C CA . HIS A 1 86 ? 28.654 -3.237 -26.019 1.00 84.56 86 HIS A CA 1
ATOM 655 C C . HIS A 1 86 ? 30.004 -2.789 -25.452 1.00 84.56 86 HIS A C 1
ATOM 657 O O . HIS A 1 86 ? 30.084 -1.766 -24.774 1.00 84.56 86 HIS A O 1
ATOM 663 N N . ARG A 1 87 ? 31.061 -3.560 -25.712 1.00 86.69 87 ARG A N 1
ATOM 664 C CA . ARG A 1 87 ? 32.440 -3.255 -25.314 1.00 86.69 87 ARG A CA 1
ATOM 665 C C . ARG A 1 87 ? 33.292 -3.111 -26.574 1.00 86.69 87 ARG A C 1
ATOM 667 O O . ARG A 1 87 ? 33.175 -3.935 -27.474 1.00 86.69 87 ARG A O 1
ATOM 674 N N . ALA A 1 88 ? 34.124 -2.072 -26.622 1.00 86.12 88 ALA A N 1
ATOM 675 C CA . ALA A 1 88 ? 35.149 -1.896 -27.644 1.00 86.12 88 ALA A CA 1
ATOM 676 C C . ALA A 1 88 ? 36.516 -2.252 -27.044 1.00 86.12 88 ALA A C 1
ATOM 678 O O . ALA A 1 88 ? 36.882 -1.715 -26.000 1.00 86.12 88 ALA A O 1
ATOM 679 N N . ASP A 1 89 ? 37.262 -3.135 -27.700 1.00 90.12 89 ASP A N 1
ATOM 680 C CA . ASP A 1 89 ? 38.652 -3.477 -27.367 1.00 90.12 89 ASP A CA 1
ATOM 681 C C . ASP A 1 89 ? 39.658 -2.773 -28.305 1.00 90.12 89 ASP A C 1
ATOM 683 O O . ASP A 1 89 ? 40.869 -2.902 -28.142 1.00 90.12 89 ASP A O 1
ATOM 687 N N . GLY A 1 90 ? 39.169 -1.999 -29.279 1.00 92.44 90 GLY A N 1
ATOM 688 C CA . GLY A 1 90 ? 39.970 -1.220 -30.221 1.00 92.44 90 GLY A CA 1
ATOM 689 C C . GLY A 1 90 ? 39.214 -0.020 -30.809 1.00 92.44 90 GLY A C 1
ATOM 690 O O . GLY A 1 90 ? 37.996 0.103 -30.636 1.00 92.44 90 GLY A O 1
ATOM 691 N N . PRO A 1 91 ? 39.922 0.887 -31.507 1.00 89.12 91 PRO A N 1
ATOM 692 C CA . PRO A 1 91 ? 39.312 2.075 -32.096 1.00 89.12 91 PRO A CA 1
ATOM 693 C C . PRO A 1 91 ? 38.268 1.703 -33.163 1.00 89.12 91 PRO A C 1
ATOM 695 O O . PRO A 1 91 ? 38.429 0.720 -33.884 1.00 89.12 91 PRO A O 1
ATOM 698 N N . ASN A 1 92 ? 37.208 2.511 -33.281 1.00 87.00 92 ASN A N 1
ATOM 699 C CA . ASN A 1 92 ? 36.125 2.384 -34.275 1.00 87.00 92 ASN A CA 1
ATOM 700 C C . ASN A 1 92 ? 35.242 1.117 -34.192 1.00 87.00 92 ASN A C 1
ATOM 702 O O . ASN A 1 92 ? 34.527 0.818 -35.148 1.00 87.00 92 ASN A O 1
ATOM 706 N N . GLN A 1 93 ? 35.245 0.383 -33.075 1.00 90.19 93 GLN A N 1
ATOM 707 C CA . GLN A 1 93 ? 34.459 -0.855 -32.929 1.00 90.19 93 GLN A CA 1
ATOM 708 C C . GLN A 1 93 ? 33.015 -0.653 -32.449 1.00 90.19 93 GLN A C 1
ATOM 710 O O . GLN A 1 93 ? 32.145 -1.462 -32.767 1.00 90.19 93 GLN A O 1
ATOM 715 N N . VAL A 1 94 ? 32.745 0.403 -31.680 1.00 88.94 94 VAL A N 1
ATOM 716 C CA . VAL A 1 94 ? 31.408 0.707 -31.153 1.00 88.94 94 VAL A CA 1
ATOM 717 C C . VAL A 1 94 ? 31.100 2.170 -31.426 1.00 88.94 94 VAL A C 1
ATOM 719 O O . VAL A 1 94 ? 31.884 3.049 -31.075 1.00 88.94 94 VAL A O 1
ATOM 722 N N . TRP A 1 95 ? 29.943 2.415 -32.031 1.00 86.06 95 TRP A N 1
ATOM 723 C CA . TRP A 1 95 ? 29.420 3.746 -32.311 1.00 86.06 95 TRP A CA 1
ATOM 724 C C . TRP A 1 95 ? 28.107 3.900 -31.550 1.00 86.06 95 TRP A C 1
ATOM 726 O O . TRP A 1 95 ? 27.242 3.030 -31.622 1.00 86.06 95 TRP A O 1
ATOM 736 N N . CYS A 1 96 ? 27.971 4.988 -30.801 1.00 87.94 96 CYS A N 1
ATOM 737 C CA . CYS A 1 96 ? 26.738 5.357 -30.119 1.00 87.94 96 CYS A CA 1
ATOM 738 C C . CYS A 1 96 ? 26.421 6.799 -30.502 1.00 87.94 96 CYS A C 1
ATOM 740 O O . CYS A 1 96 ? 27.296 7.661 -30.423 1.00 87.94 96 CYS A O 1
ATOM 742 N N . TRP A 1 97 ? 25.195 7.048 -30.941 1.00 88.56 97 TRP A N 1
ATOM 743 C CA . TRP A 1 97 ? 24.702 8.378 -31.264 1.00 88.56 97 TRP A CA 1
ATOM 744 C C . TRP A 1 97 ? 23.379 8.599 -30.536 1.00 88.56 97 TRP A C 1
ATOM 746 O O . TRP A 1 97 ? 22.573 7.678 -30.415 1.00 88.56 97 TRP A O 1
ATOM 756 N N . ASP A 1 98 ? 23.157 9.822 -30.073 1.00 89.69 98 ASP A N 1
ATOM 757 C CA . ASP A 1 98 ? 21.884 10.267 -29.512 1.00 89.69 98 ASP A CA 1
ATOM 758 C C . ASP A 1 98 ? 21.451 11.551 -30.221 1.00 89.69 98 ASP A C 1
ATOM 760 O O . ASP A 1 98 ? 22.291 12.293 -30.743 1.00 89.69 98 ASP A O 1
ATOM 764 N N . ILE A 1 99 ? 20.143 11.789 -30.283 1.00 84.62 99 ILE A N 1
ATOM 765 C CA . ILE A 1 99 ? 19.579 12.983 -30.913 1.00 84.62 99 ILE A CA 1
ATOM 766 C C . ILE A 1 99 ? 19.011 13.917 -29.846 1.00 84.62 99 ILE A C 1
ATOM 768 O O . ILE A 1 99 ? 18.057 13.592 -29.145 1.00 84.62 99 ILE A O 1
ATOM 772 N N . SER A 1 100 ? 19.561 15.124 -29.763 1.00 82.94 100 SER A N 1
ATOM 773 C CA . SER A 1 100 ? 18.998 16.175 -28.917 1.00 82.94 100 SER A CA 1
ATOM 774 C C . SER A 1 100 ? 17.889 16.902 -29.672 1.00 82.94 100 SER A C 1
ATOM 776 O O . SER A 1 100 ? 18.129 17.486 -30.730 1.00 82.94 100 SER A O 1
ATOM 778 N N . VAL A 1 101 ? 16.672 16.896 -29.127 1.00 82.56 101 VAL A N 1
ATOM 779 C CA . VAL A 1 101 ? 15.580 17.729 -29.649 1.00 82.56 101 VAL A CA 1
ATOM 780 C C . VAL A 1 101 ? 15.886 19.217 -29.408 1.00 82.56 101 VAL A C 1
ATOM 782 O O . VAL A 1 101 ? 16.306 19.576 -28.305 1.00 82.56 101 VAL A O 1
ATOM 785 N N . PRO A 1 102 ? 15.697 20.099 -30.409 1.00 78.31 102 PRO A N 1
ATOM 786 C CA . PRO A 1 102 ? 15.938 21.527 -30.236 1.00 78.31 102 PRO A CA 1
ATOM 787 C C . PRO A 1 102 ? 14.925 22.124 -29.251 1.00 78.31 102 PRO A C 1
ATOM 789 O O . PRO A 1 102 ? 13.723 21.873 -29.352 1.00 78.31 102 PRO A O 1
ATOM 792 N N . GLN A 1 103 ? 15.407 22.929 -28.301 1.00 75.25 103 GLN A N 1
ATOM 793 C CA . GLN A 1 103 ? 14.538 23.709 -27.419 1.00 75.25 103 GLN A CA 1
ATOM 794 C C . GLN A 1 103 ? 13.846 24.799 -28.247 1.00 75.25 103 GLN A C 1
ATOM 796 O O . GLN A 1 103 ? 14.515 25.607 -28.889 1.00 75.25 103 GLN A O 1
ATOM 801 N N . GLN A 1 104 ? 12.513 24.816 -28.251 1.00 74.06 104 GLN A N 1
ATOM 802 C CA . GLN A 1 104 ? 11.750 25.920 -28.833 1.00 74.06 104 GLN A CA 1
ATOM 803 C C . GLN A 1 104 ? 11.917 27.155 -27.940 1.00 74.06 104 GLN A C 1
ATOM 805 O O . GLN A 1 104 ? 11.615 27.101 -26.748 1.00 74.06 104 GLN A O 1
ATOM 810 N N . ALA A 1 105 ? 12.429 28.247 -28.512 1.00 62.91 105 ALA A N 1
ATOM 811 C CA . ALA A 1 105 ? 12.373 29.559 -27.881 1.00 62.91 105 ALA A CA 1
ATOM 812 C C . ALA A 1 105 ? 10.921 30.063 -27.915 1.00 62.91 105 ALA A C 1
ATOM 814 O O . ALA A 1 105 ? 10.241 29.883 -28.927 1.00 62.91 105 ALA A O 1
ATOM 815 N N . ALA A 1 106 ? 10.477 30.609 -26.779 1.00 56.00 106 ALA A N 1
ATOM 816 C CA . ALA A 1 106 ? 9.124 31.102 -26.521 1.00 56.00 106 ALA A CA 1
ATOM 817 C C . ALA A 1 106 ? 8.669 32.207 -27.486 1.00 56.00 106 ALA A C 1
ATOM 819 O O . ALA A 1 106 ? 9.535 32.999 -27.925 1.00 56.00 106 ALA A O 1
#

pLDDT: mean 81.61, std 9.79, range [56.0, 92.44]

Radius of gyration: 25.75 Å; chains: 1; bounding box: 57×47×70 Å

Sequence (106 aa):
PQDGRIQAEREAPPNKLSEAQRQAVLDAANRPGYASLTPHQIVPKLADEGVYLASESTFYRILKAAGQGQRRGRAKAAQPRTLTTHRADGPNQVWCWDISVPQQAA